Protein AF-A0A536P368-F1 (afdb_monomer)

Sequence (160 aa):
MPRHHSEQMFATQPLLKSGARLPYGWIVYLHVASVLGFLALHGVSVVIPWQLRRNQDPAGARLLLLLSISTVRFAYGFLVAAVVTGVLAGLAGHWWGQRWIWAALVLVIVMMGVMGAMSRGYHEARQAGGAVARPNPVGFTVVGAGGLLILLWLMVLKPF

Solvent-accessible surface area (backbone atoms only — not comparable to full-atom values): 9114 Å² total; per-residue (Å²): 138,82,91,85,82,79,74,76,83,80,68,77,76,76,90,78,80,59,78,73,56,56,63,56,51,49,32,50,48,50,19,53,52,18,47,50,49,18,50,54,34,49,51,53,56,67,48,49,66,60,50,55,75,70,51,88,48,73,69,61,48,52,54,53,50,56,53,45,55,53,36,50,55,51,15,53,52,2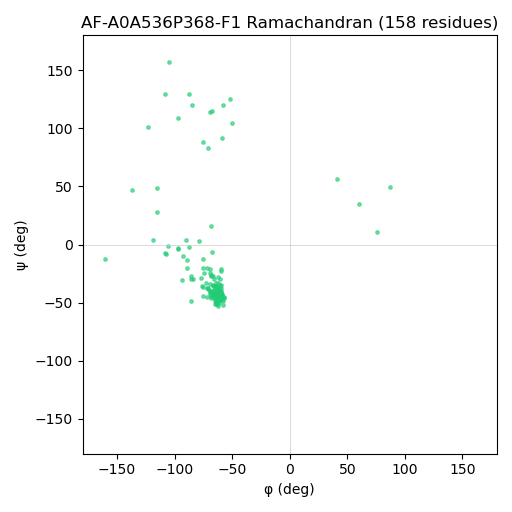0,47,51,44,22,52,52,28,46,52,51,38,35,63,74,66,65,45,80,86,39,57,36,57,56,51,44,53,52,48,54,53,51,50,52,50,52,53,50,55,62,46,50,64,52,55,51,34,66,70,70,71,76,49,82,69,70,75,59,62,63,60,56,49,51,54,51,51,51,51,49,52,53,46,50,46,40,71,73,66,50,88,81

pLDDT: mean 74.07, std 14.82, range [45.16, 94.62]

Mean predicted aligned error: 12.35 Å

Structure (mmCIF, N/CA/C/O backbone):
data_AF-A0A536P368-F1
#
_entry.id   AF-A0A536P368-F1
#
loop_
_atom_site.group_PDB
_atom_site.id
_atom_site.type_symbol
_atom_site.label_atom_id
_atom_site.label_alt_id
_atom_site.label_comp_id
_atom_site.label_asym_id
_atom_site.label_entity_id
_atom_site.label_seq_id
_atom_site.pdbx_PDB_ins_code
_atom_site.Cartn_x
_atom_site.Cartn_y
_atom_site.Cartn_z
_atom_site.occupancy
_atom_site.B_iso_or_equiv
_atom_site.auth_seq_id
_atom_site.auth_comp_id
_atom_site.auth_asym_id
_atom_site.auth_atom_id
_atom_site.pdbx_PDB_model_num
ATOM 1 N N . MET A 1 1 ? -16.219 39.734 56.785 1.00 49.53 1 MET A N 1
ATOM 2 C CA . MET A 1 1 ? -15.832 38.309 56.654 1.00 49.53 1 MET A CA 1
ATOM 3 C C . MET A 1 1 ? -16.438 37.751 55.368 1.00 49.53 1 MET A C 1
ATOM 5 O O . MET A 1 1 ? -17.491 38.247 54.983 1.00 49.53 1 MET A O 1
ATOM 9 N N . PRO A 1 2 ? -15.723 36.887 54.628 1.00 48.09 2 PRO A N 1
ATOM 10 C CA . PRO A 1 2 ? -15.499 37.062 53.192 1.00 48.09 2 PRO A CA 1
ATOM 11 C C . PRO A 1 2 ? -16.323 36.138 52.282 1.00 48.09 2 PRO A C 1
ATOM 13 O O . PRO A 1 2 ? -16.773 35.066 52.674 1.00 48.09 2 PRO A O 1
ATOM 16 N N . ARG A 1 3 ? -16.485 36.595 51.033 1.00 53.03 3 ARG A N 1
ATOM 17 C CA . ARG A 1 3 ? -17.145 35.917 49.910 1.00 53.03 3 ARG A CA 1
ATOM 18 C C . ARG A 1 3 ? -16.308 34.710 49.452 1.00 53.03 3 ARG A C 1
ATOM 20 O O . ARG A 1 3 ? -15.241 34.912 48.886 1.00 53.03 3 ARG A O 1
ATOM 27 N N . HIS A 1 4 ? -16.818 33.489 49.619 1.00 50.53 4 HIS A N 1
ATOM 28 C CA . HIS A 1 4 ? -16.194 32.239 49.144 1.00 50.53 4 HIS A CA 1
ATOM 29 C C . HIS A 1 4 ? -17.041 31.527 48.071 1.00 50.53 4 HIS A C 1
ATOM 31 O O . HIS A 1 4 ? -17.302 30.334 48.162 1.00 50.53 4 HIS A O 1
ATOM 37 N N . HIS A 1 5 ? -17.502 32.250 47.043 1.00 53.03 5 HIS A N 1
ATOM 38 C CA . HIS A 1 5 ? -18.290 31.650 45.949 1.00 53.03 5 HIS A CA 1
ATOM 39 C C . HIS A 1 5 ? -17.653 31.756 44.554 1.00 53.03 5 HIS A C 1
ATOM 41 O O . HIS A 1 5 ? -18.259 31.318 43.582 1.00 53.03 5 HIS A O 1
ATOM 47 N N . SER A 1 6 ? -16.432 32.284 44.423 1.00 53.88 6 SER A N 1
ATOM 48 C CA . SER A 1 6 ? -15.786 32.507 43.115 1.00 53.88 6 SER A CA 1
ATOM 49 C C . SER A 1 6 ? -14.660 31.528 42.756 1.00 53.88 6 SER A C 1
ATOM 51 O O . SER A 1 6 ? -14.115 31.624 41.663 1.00 53.88 6 SER A O 1
ATOM 53 N N . GLU A 1 7 ? -14.312 30.570 43.618 1.00 49.50 7 GLU A N 1
ATOM 54 C CA . GLU A 1 7 ? -13.127 29.711 43.413 1.00 49.50 7 GLU A CA 1
ATOM 55 C C . GLU A 1 7 ? -13.425 28.347 42.764 1.00 49.50 7 GLU A C 1
ATOM 57 O O . GLU A 1 7 ? -12.503 27.605 42.441 1.00 49.50 7 GLU A O 1
ATOM 62 N N . GLN A 1 8 ? -14.695 28.008 42.511 1.00 51.53 8 GLN A N 1
ATOM 63 C CA . GLN A 1 8 ? -15.063 26.678 41.998 1.00 51.53 8 GLN A CA 1
ATOM 64 C C . GLN A 1 8 ? -15.267 26.589 40.476 1.00 51.53 8 GLN A C 1
ATOM 66 O O . GLN A 1 8 ? -15.482 25.497 39.965 1.00 51.53 8 GLN A O 1
ATOM 71 N N . MET A 1 9 ? -15.163 27.691 39.722 1.00 48.03 9 MET A N 1
ATOM 72 C CA . MET A 1 9 ? -15.297 27.646 38.252 1.00 48.03 9 MET A CA 1
ATOM 73 C C . MET A 1 9 ? -13.969 27.481 37.494 1.00 48.03 9 MET A C 1
ATOM 75 O O . MET A 1 9 ? -13.994 27.242 36.291 1.00 48.03 9 MET A O 1
ATOM 79 N N . PHE A 1 10 ? -12.814 27.592 38.162 1.00 54.59 10 PHE A N 1
ATOM 80 C CA . PHE A 1 10 ? -11.500 27.606 37.493 1.00 54.59 10 PHE A CA 1
ATOM 81 C C . PHE A 1 10 ? -10.652 26.342 37.679 1.00 54.59 10 PHE A C 1
ATOM 83 O O . PHE A 1 10 ? -9.624 26.196 37.020 1.00 54.59 10 PHE A O 1
ATOM 90 N N . ALA A 1 11 ? -11.071 25.405 38.527 1.00 55.44 11 ALA A N 1
ATOM 91 C CA . ALA A 1 11 ? -10.367 24.147 38.726 1.00 55.44 11 ALA A CA 1
ATOM 92 C C . ALA A 1 11 ? -11.165 23.006 38.099 1.00 55.44 11 ALA A C 1
ATOM 94 O O . ALA A 1 11 ? -12.339 22.830 38.402 1.00 55.44 11 ALA A O 1
ATOM 95 N N . THR A 1 12 ? -10.490 22.199 37.281 1.00 51.53 12 THR A N 1
ATOM 96 C CA . THR A 1 12 ? -10.990 20.997 36.589 1.00 51.53 12 THR A CA 1
ATOM 97 C C . THR A 1 12 ? -11.651 21.216 35.225 1.00 51.53 12 THR A C 1
ATOM 99 O O . THR A 1 12 ? -12.655 20.601 34.888 1.00 51.53 12 THR A O 1
ATOM 102 N N . GLN A 1 13 ? -10.983 21.955 34.333 1.00 53.25 13 GLN A N 1
ATOM 103 C CA . GLN A 1 13 ? -10.913 21.422 32.969 1.00 53.25 13 GLN A CA 1
ATOM 104 C C . GLN A 1 13 ? -10.039 20.159 33.027 1.00 53.25 13 GLN A C 1
ATOM 106 O O . GLN A 1 13 ? -8.856 20.279 33.360 1.00 53.25 13 GLN A O 1
ATOM 111 N N . PRO A 1 14 ? -10.558 18.944 32.764 1.00 50.38 14 PRO A N 1
ATOM 112 C CA . PRO A 1 14 ? -9.725 17.754 32.674 1.00 50.38 14 PRO A CA 1
ATOM 113 C C . PRO A 1 14 ? -8.894 17.846 31.389 1.00 50.38 14 PRO A C 1
ATOM 115 O O . PRO A 1 14 ? -9.220 17.260 30.359 1.00 50.38 14 PRO A O 1
ATOM 118 N N . LEU A 1 15 ? -7.782 18.575 31.468 1.00 55.31 15 LEU A N 1
ATOM 119 C CA . LEU A 1 15 ? -6.781 18.786 30.416 1.00 55.31 15 LEU A CA 1
ATOM 120 C C . LEU A 1 15 ? -5.987 17.500 30.079 1.00 55.31 15 LEU A C 1
ATOM 122 O O . LEU A 1 15 ? -4.942 17.544 29.441 1.00 55.31 15 LEU A O 1
ATOM 126 N N . LEU A 1 16 ? -6.485 16.335 30.503 1.00 50.31 16 LEU A N 1
ATOM 127 C CA . LEU A 1 16 ? -5.836 15.026 30.435 1.00 50.31 16 LEU A CA 1
ATOM 128 C C . LEU A 1 16 ? -6.817 13.935 29.974 1.00 50.31 16 LEU A C 1
ATOM 130 O O . LEU A 1 16 ? -6.873 12.842 30.526 1.00 50.31 16 LEU A O 1
ATOM 134 N N . LYS A 1 17 ? -7.587 14.204 28.914 1.00 46.59 17 LYS A N 1
ATOM 135 C CA . LYS A 1 17 ? -8.278 13.153 28.133 1.00 46.59 17 LYS A CA 1
ATOM 136 C C . LYS A 1 17 ? -7.757 13.064 26.690 1.00 46.59 17 LYS A C 1
ATOM 138 O O . LYS A 1 17 ? -8.4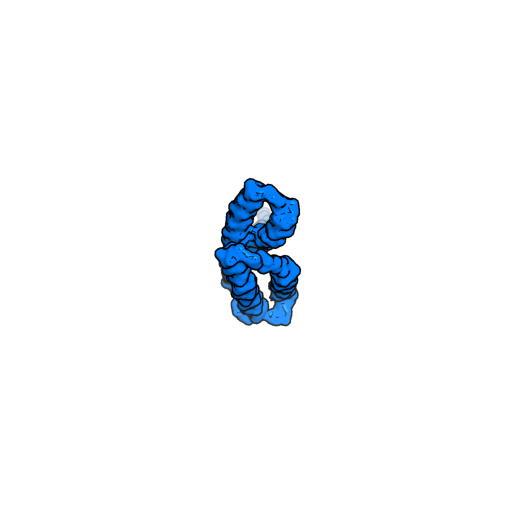78 12.668 25.776 1.00 46.59 17 LYS A O 1
ATOM 143 N N . SER A 1 18 ? -6.489 13.434 26.493 1.00 49.19 18 SER A N 1
ATOM 144 C CA . SER A 1 18 ? -5.833 13.522 25.175 1.00 49.19 18 SER A CA 1
ATOM 145 C C . SER A 1 18 ? -4.802 12.414 24.910 1.00 49.19 18 SER A C 1
ATOM 147 O O . SER A 1 18 ? -4.347 12.268 23.779 1.00 49.19 18 SER A O 1
ATOM 149 N N . GLY A 1 19 ? -4.466 11.585 25.906 1.00 45.28 19 GLY A N 1
ATOM 150 C CA . GLY A 1 19 ? -3.400 10.578 25.790 1.00 45.28 19 GLY A CA 1
ATOM 151 C C . GLY A 1 19 ? -3.703 9.398 24.855 1.00 45.28 19 GLY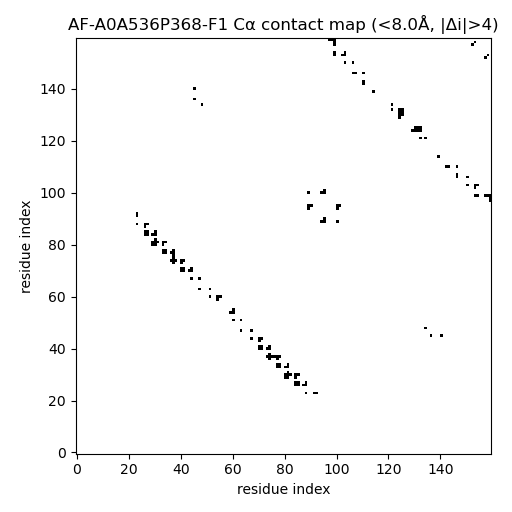 A C 1
ATOM 152 O O . GLY A 1 19 ? -2.781 8.811 24.305 1.00 45.28 19 GLY A O 1
ATOM 153 N N . ALA A 1 20 ? -4.977 9.073 24.613 1.00 51.41 20 ALA A N 1
ATOM 154 C CA . ALA A 1 20 ? -5.363 7.927 23.778 1.00 51.41 20 ALA A CA 1
ATOM 155 C C . ALA A 1 20 ? -5.501 8.252 22.275 1.00 51.41 20 ALA A C 1
ATOM 157 O O . ALA A 1 20 ? -5.555 7.340 21.454 1.00 51.41 20 ALA A O 1
ATOM 158 N N . ARG A 1 21 ? -5.533 9.538 21.882 1.00 51.22 21 ARG A N 1
ATOM 159 C CA . ARG A 1 21 ? -5.667 9.937 20.463 1.00 51.22 21 ARG A CA 1
ATOM 160 C C . ARG A 1 21 ? -4.329 9.983 19.724 1.00 51.22 21 ARG A C 1
ATOM 162 O O . ARG A 1 21 ? -4.285 9.723 18.526 1.00 51.22 21 ARG A O 1
ATOM 169 N N . LEU A 1 22 ? -3.251 10.277 20.449 1.00 55.41 22 LEU A N 1
ATOM 170 C CA . LEU A 1 22 ? -1.886 10.303 19.927 1.00 55.41 22 LEU A CA 1
ATOM 171 C C . LEU A 1 22 ? -1.407 8.926 19.413 1.00 55.41 22 LEU A C 1
ATOM 173 O O . LEU A 1 22 ? -0.939 8.886 18.278 1.00 55.41 22 LEU A O 1
ATOM 177 N N . PRO A 1 23 ? -1.557 7.792 20.137 1.00 77.12 23 PRO A N 1
ATOM 178 C CA . PRO A 1 23 ? -1.059 6.499 19.656 1.00 77.12 23 PRO A CA 1
ATOM 179 C C . PRO A 1 23 ? -1.810 5.992 18.420 1.00 77.12 23 PRO A C 1
ATOM 181 O O . PRO A 1 23 ? -1.181 5.570 17.456 1.00 77.12 23 PRO A O 1
ATOM 184 N N . TYR A 1 24 ? -3.144 6.085 18.396 1.00 80.88 24 TYR A N 1
ATOM 185 C CA . TYR A 1 24 ? -3.925 5.638 17.238 1.00 80.88 24 TYR A CA 1
ATOM 186 C C . TYR A 1 24 ? -3.707 6.533 16.010 1.00 80.88 24 TYR A C 1
ATOM 188 O O . TYR A 1 24 ? -3.491 6.031 14.908 1.00 80.88 24 TYR A O 1
ATOM 196 N N . GLY A 1 25 ? -3.707 7.859 16.200 1.00 85.00 25 GLY A N 1
ATOM 197 C CA . GLY A 1 25 ? -3.473 8.816 15.117 1.00 85.00 25 GLY A CA 1
ATOM 198 C C . GLY A 1 25 ? -2.113 8.625 14.443 1.00 85.00 25 GLY A C 1
ATOM 199 O O . GLY A 1 25 ? -2.033 8.659 13.216 1.00 85.00 25 GLY A O 1
ATOM 200 N N . TRP A 1 26 ? -1.064 8.335 15.219 1.00 88.81 26 TRP A N 1
ATOM 201 C CA . TRP A 1 26 ? 0.261 8.020 14.680 1.00 88.81 26 TRP A CA 1
ATOM 202 C C . TRP A 1 26 ? 0.294 6.715 13.885 1.00 88.81 26 TRP A C 1
ATOM 204 O O . TRP A 1 26 ? 0.928 6.673 12.833 1.00 88.81 26 TRP A O 1
ATOM 214 N N . ILE A 1 27 ? -0.408 5.667 14.328 1.00 88.31 27 ILE A N 1
ATOM 215 C CA . ILE A 1 27 ? -0.493 4.406 13.574 1.00 88.31 27 ILE A CA 1
ATOM 216 C C . ILE A 1 27 ? -1.177 4.640 12.220 1.00 88.31 27 ILE A C 1
ATOM 218 O O . ILE A 1 27 ? -0.671 4.186 11.195 1.00 88.31 27 ILE A O 1
ATOM 222 N N . VAL A 1 28 ? -2.283 5.392 12.196 1.00 87.88 28 VAL A N 1
ATOM 223 C CA . VAL A 1 28 ? -2.983 5.743 10.947 1.00 87.88 28 VAL A CA 1
ATOM 224 C C . VAL A 1 28 ? -2.092 6.591 10.042 1.00 87.88 28 VAL A C 1
ATOM 226 O O . VAL A 1 28 ? -2.010 6.322 8.845 1.00 87.88 28 VAL A O 1
ATOM 229 N N . TYR A 1 29 ? -1.383 7.576 10.598 1.00 90.69 29 TYR A N 1
ATOM 230 C CA . TYR A 1 29 ? -0.421 8.374 9.840 1.00 90.69 29 TYR A CA 1
ATOM 231 C C . TYR A 1 29 ? 0.665 7.497 9.207 1.00 90.69 29 TYR A C 1
ATOM 233 O O . TYR A 1 29 ? 0.904 7.603 8.007 1.00 90.69 29 TYR A O 1
ATOM 241 N N . LEU A 1 30 ? 1.280 6.594 9.978 1.00 93.62 30 LEU A N 1
ATOM 242 C CA . LEU A 1 30 ? 2.299 5.670 9.475 1.00 93.62 30 LEU A CA 1
ATOM 243 C C . LEU A 1 30 ? 1.736 4.718 8.413 1.00 93.62 30 LEU A C 1
ATOM 245 O O . LEU A 1 30 ? 2.426 4.415 7.439 1.00 93.62 30 LEU A O 1
ATOM 249 N N . HIS A 1 31 ? 0.483 4.287 8.551 1.00 91.94 31 HIS A N 1
ATOM 250 C CA . HIS A 1 31 ? -0.199 3.489 7.536 1.00 91.94 31 HIS A CA 1
ATOM 251 C C . HIS A 1 31 ? -0.369 4.257 6.225 1.00 91.94 31 HIS A C 1
ATOM 253 O O . HIS A 1 31 ? 0.056 3.792 5.171 1.00 91.94 31 HIS A O 1
ATOM 259 N N . VAL A 1 32 ? -0.903 5.476 6.275 1.00 92.88 32 VAL A N 1
ATOM 260 C CA . VAL A 1 32 ? -1.080 6.299 5.071 1.00 92.88 32 VAL A CA 1
ATOM 261 C C . VAL A 1 32 ? 0.272 6.668 4.456 1.00 92.88 32 VAL A C 1
ATOM 263 O O . VAL A 1 32 ? 0.455 6.529 3.249 1.00 92.88 32 VAL A O 1
ATOM 266 N N . ALA A 1 33 ? 1.248 7.074 5.271 1.00 94.62 33 ALA A N 1
ATOM 267 C CA . ALA A 1 33 ? 2.592 7.407 4.811 1.00 94.62 33 ALA A CA 1
ATOM 268 C C . ALA A 1 33 ? 3.277 6.210 4.139 1.00 94.62 33 ALA A C 1
ATOM 270 O O . ALA A 1 33 ? 3.935 6.375 3.112 1.00 94.62 33 ALA A O 1
ATOM 271 N N . SER A 1 34 ? 3.092 5.000 4.674 1.00 93.12 34 SER A N 1
ATOM 272 C CA . SER A 1 34 ? 3.665 3.797 4.074 1.00 93.12 34 SER A CA 1
ATOM 273 C C . SER A 1 34 ? 2.974 3.386 2.777 1.00 93.12 34 SER A C 1
ATOM 275 O O . SER A 1 34 ? 3.666 3.024 1.827 1.00 93.12 34 SER A O 1
ATOM 277 N N . VAL A 1 35 ? 1.652 3.539 2.673 1.00 91.56 35 VAL A N 1
ATOM 278 C CA . VAL A 1 35 ? 0.921 3.354 1.407 1.00 91.56 35 VAL A CA 1
ATOM 279 C C . VAL A 1 35 ? 1.388 4.359 0.349 1.00 91.56 35 VAL A C 1
ATOM 281 O O . VAL A 1 35 ? 1.638 3.970 -0.791 1.00 91.56 35 VAL A O 1
ATOM 284 N N . LEU A 1 36 ? 1.565 5.633 0.710 1.00 91.31 36 LEU A N 1
ATOM 285 C CA . LEU A 1 36 ? 2.064 6.661 -0.211 1.00 91.31 36 LEU A CA 1
ATOM 286 C C . LEU A 1 36 ? 3.512 6.392 -0.642 1.00 91.31 36 LEU A C 1
ATOM 288 O O . LEU A 1 36 ? 3.825 6.491 -1.828 1.00 91.31 36 LEU A O 1
ATOM 292 N N . GLY A 1 37 ? 4.383 6.004 0.295 1.00 90.38 37 GLY A N 1
ATOM 293 C CA . GLY A 1 37 ? 5.765 5.616 0.000 1.00 90.38 37 GLY A CA 1
ATOM 294 C C . GLY A 1 37 ? 5.840 4.389 -0.910 1.00 90.38 37 GLY A C 1
ATOM 295 O O . GLY A 1 37 ? 6.600 4.384 -1.882 1.00 90.38 37 GLY A O 1
ATOM 296 N N . PHE A 1 38 ? 4.992 3.386 -0.657 1.00 90.38 38 PHE A N 1
ATOM 297 C CA . PHE A 1 38 ? 4.828 2.235 -1.541 1.00 90.38 38 PHE A CA 1
ATOM 298 C C . PHE A 1 38 ? 4.410 2.691 -2.935 1.00 90.38 38 PHE A C 1
ATOM 300 O O . PHE A 1 38 ? 5.077 2.338 -3.900 1.00 90.38 38 PHE A O 1
ATOM 307 N N . LEU A 1 39 ? 3.364 3.510 -3.054 1.00 87.44 39 LEU A N 1
ATOM 308 C CA . LEU A 1 39 ? 2.836 3.935 -4.347 1.00 87.44 39 LEU A CA 1
ATOM 309 C C . LEU A 1 39 ? 3.842 4.780 -5.142 1.00 87.44 39 LEU A C 1
ATOM 311 O O . LEU A 1 39 ? 3.947 4.615 -6.355 1.00 87.44 39 LEU A O 1
ATOM 315 N N . ALA A 1 40 ? 4.629 5.622 -4.470 1.00 84.88 40 ALA A N 1
ATOM 316 C CA . ALA A 1 40 ? 5.689 6.400 -5.104 1.00 84.88 40 ALA A CA 1
ATOM 317 C C . ALA A 1 40 ? 6.792 5.495 -5.682 1.00 84.88 40 ALA A C 1
ATOM 319 O O . ALA A 1 40 ? 7.130 5.594 -6.861 1.00 84.88 40 ALA A O 1
ATOM 320 N N . LEU A 1 41 ? 7.326 4.567 -4.885 1.00 82.81 41 LEU A N 1
ATOM 321 C CA . LEU A 1 41 ? 8.443 3.707 -5.303 1.00 82.81 41 LEU A CA 1
ATOM 322 C C . LEU A 1 41 ? 7.996 2.582 -6.254 1.00 82.81 41 LEU A C 1
ATOM 324 O O . LEU A 1 41 ? 8.694 2.232 -7.211 1.00 82.81 41 LEU A O 1
ATOM 328 N N . HIS A 1 42 ? 6.802 2.042 -6.033 1.00 83.19 42 HIS A N 1
ATOM 329 C CA . HIS A 1 42 ? 6.174 1.060 -6.910 1.00 83.19 42 HIS A CA 1
ATOM 330 C C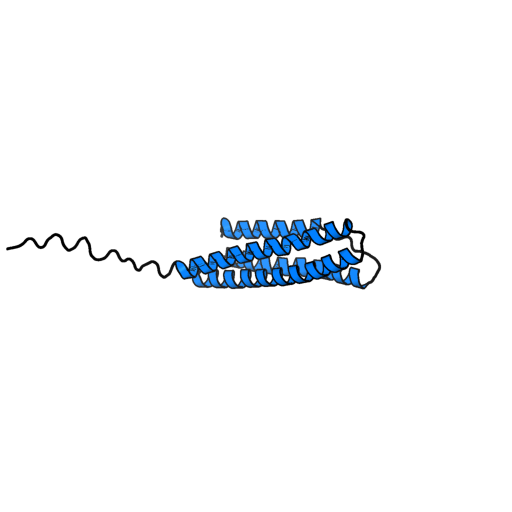 . HIS A 1 42 ? 5.727 1.692 -8.240 1.00 83.19 42 HIS A C 1
ATOM 332 O O . HIS A 1 42 ? 5.915 1.108 -9.302 1.00 83.19 42 HIS A O 1
ATOM 338 N N . GLY A 1 43 ? 5.215 2.927 -8.218 1.00 71.31 43 GLY A N 1
ATOM 339 C CA . GLY A 1 43 ? 4.840 3.669 -9.424 1.00 71.31 43 GLY A CA 1
ATOM 340 C C . GLY A 1 43 ? 6.039 4.004 -10.313 1.00 71.31 43 GLY A C 1
ATOM 341 O O . GLY A 1 43 ? 5.980 3.813 -11.528 1.00 71.31 43 GLY A O 1
ATOM 342 N N . VAL A 1 44 ? 7.169 4.414 -9.723 1.00 61.72 44 VAL A N 1
ATOM 343 C CA . VAL A 1 44 ? 8.417 4.674 -10.469 1.00 61.72 44 VAL A CA 1
ATOM 344 C C . VAL A 1 44 ? 8.920 3.415 -11.186 1.00 61.72 44 VAL A C 1
ATOM 346 O O . VAL A 1 44 ? 9.401 3.500 -12.317 1.00 61.72 44 VAL A O 1
ATOM 349 N N . SER A 1 45 ? 8.746 2.228 -10.597 1.00 64.88 45 SER A N 1
ATOM 350 C CA . SER A 1 45 ? 9.177 0.971 -11.227 1.00 64.88 45 SER A CA 1
ATOM 351 C C . SER A 1 45 ? 8.348 0.584 -12.463 1.00 64.88 45 SER A C 1
ATOM 353 O O . SER A 1 45 ? 8.869 -0.109 -13.336 1.00 64.88 45 SER A O 1
ATOM 355 N N . VAL A 1 46 ? 7.126 1.108 -12.622 1.00 64.75 46 VAL A N 1
ATOM 356 C CA . VAL A 1 46 ? 6.315 0.938 -13.847 1.00 64.75 46 VAL A CA 1
ATOM 357 C C . VAL A 1 46 ? 6.832 1.798 -15.013 1.00 64.75 46 VAL A C 1
ATOM 359 O O . VAL A 1 46 ? 6.633 1.451 -16.179 1.00 64.75 46 VAL A O 1
ATOM 362 N N . VAL A 1 47 ? 7.540 2.897 -14.730 1.00 64.38 47 VAL A N 1
ATOM 363 C CA . VAL A 1 47 ? 8.049 3.839 -15.748 1.00 64.38 47 VAL A CA 1
ATOM 364 C C . VAL A 1 47 ? 9.403 3.397 -16.324 1.00 64.38 47 VAL A C 1
ATOM 366 O O . VAL A 1 47 ? 9.701 3.663 -17.491 1.00 64.38 47 VAL A O 1
ATOM 369 N N . ILE A 1 48 ? 10.205 2.651 -15.556 1.00 63.97 48 ILE A N 1
ATOM 370 C CA . ILE A 1 48 ? 11.536 2.172 -15.972 1.00 63.97 48 ILE A CA 1
ATOM 371 C C . ILE A 1 48 ? 11.496 1.339 -17.275 1.00 63.97 48 ILE A C 1
ATOM 373 O O . ILE 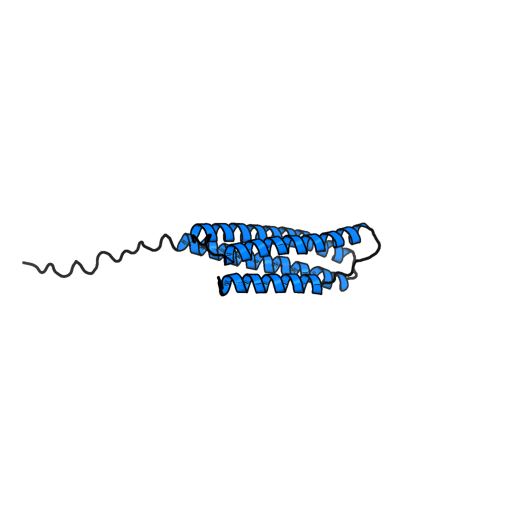A 1 48 ? 12.305 1.613 -18.165 1.00 63.97 48 ILE A O 1
ATOM 377 N N . PRO A 1 49 ? 10.570 0.374 -17.477 1.00 61.59 49 PRO A N 1
ATOM 378 C CA . PRO A 1 49 ? 10.461 -0.358 -18.740 1.00 61.59 49 PRO A CA 1
ATOM 379 C C . PRO A 1 49 ? 10.183 0.552 -19.940 1.00 61.59 49 PRO A C 1
ATOM 381 O O . PRO A 1 49 ? 10.690 0.297 -21.029 1.00 61.59 49 PRO A O 1
ATOM 384 N N . TRP A 1 50 ? 9.414 1.630 -19.753 1.00 62.38 50 TRP A N 1
ATOM 385 C CA . TRP A 1 50 ? 9.142 2.611 -20.806 1.00 62.38 50 TRP A CA 1
ATOM 386 C C . TRP A 1 50 ? 10.386 3.430 -21.160 1.00 62.38 50 TRP A C 1
ATOM 388 O O . TRP A 1 50 ? 10.656 3.648 -22.341 1.00 62.38 50 TRP A O 1
ATOM 398 N N . GLN A 1 51 ? 11.177 3.832 -20.163 1.00 64.94 51 GLN A N 1
ATOM 399 C CA . GLN A 1 51 ? 12.452 4.522 -20.382 1.00 64.94 51 GLN A CA 1
ATOM 400 C C . GLN A 1 51 ? 13.519 3.613 -20.998 1.00 64.94 51 GLN A C 1
ATOM 402 O O . GLN A 1 51 ? 14.282 4.070 -21.847 1.00 64.94 51 GLN A O 1
ATOM 407 N N . LEU A 1 52 ? 13.536 2.322 -20.661 1.00 61.16 52 LEU A N 1
ATOM 408 C CA . LEU A 1 52 ? 14.460 1.355 -21.259 1.00 61.16 52 LEU A CA 1
ATOM 409 C C . LEU A 1 52 ? 14.181 1.127 -22.755 1.00 61.16 52 LEU A C 1
ATOM 411 O O . LEU A 1 52 ? 15.100 0.844 -23.510 1.00 61.16 52 LEU A O 1
ATOM 415 N N . ARG A 1 53 ? 12.934 1.317 -23.214 1.00 63.59 53 ARG A N 1
ATOM 416 C CA . ARG A 1 53 ? 12.608 1.329 -24.656 1.00 63.59 53 ARG A CA 1
ATOM 417 C C . ARG A 1 53 ? 13.108 2.585 -25.374 1.00 63.59 53 ARG A C 1
ATOM 419 O O . ARG A 1 53 ? 13.214 2.569 -26.595 1.00 63.59 53 ARG A O 1
ATOM 426 N N . ARG A 1 54 ? 13.374 3.665 -24.634 1.00 64.06 54 ARG A N 1
ATOM 427 C CA . ARG A 1 54 ? 13.865 4.950 -25.158 1.00 64.06 54 ARG A CA 1
ATOM 428 C C . ARG A 1 54 ? 15.392 5.059 -25.128 1.00 64.06 54 ARG A C 1
ATOM 430 O O . ARG A 1 54 ? 15.949 5.723 -25.992 1.00 64.06 54 ARG A O 1
ATOM 437 N N . ASN A 1 55 ? 16.053 4.406 -24.172 1.00 52.88 55 ASN A N 1
ATOM 438 C CA . ASN A 1 55 ? 17.506 4.448 -24.001 1.00 52.88 55 ASN A CA 1
ATOM 439 C C . ASN A 1 55 ? 18.178 3.237 -24.667 1.00 52.88 55 ASN A C 1
ATOM 441 O O . ASN A 1 55 ? 18.068 2.120 -24.171 1.00 52.88 55 ASN A O 1
ATOM 445 N N . GLN A 1 56 ? 18.887 3.469 -25.777 1.00 62.50 56 GLN A N 1
ATOM 446 C CA . GLN A 1 56 ? 19.611 2.432 -26.532 1.00 62.50 56 GLN A CA 1
ATOM 447 C C . GLN A 1 56 ? 21.053 2.186 -26.037 1.00 62.50 56 GLN A C 1
ATOM 449 O O . GLN A 1 56 ? 21.732 1.307 -26.561 1.00 62.50 56 GLN A O 1
ATOM 454 N N . ASP A 1 57 ? 21.520 2.931 -25.028 1.00 72.88 57 ASP A N 1
ATOM 455 C CA . ASP A 1 57 ? 22.874 2.805 -24.476 1.00 72.88 57 ASP A CA 1
ATOM 456 C C . ASP A 1 57 ? 22.963 1.683 -23.410 1.00 72.88 57 ASP A C 1
ATOM 458 O O . ASP A 1 57 ? 22.280 1.754 -22.375 1.00 72.88 57 ASP A O 1
ATOM 462 N N . PRO A 1 58 ? 23.813 0.654 -23.609 1.00 66.06 58 PRO A N 1
ATOM 463 C CA . PRO A 1 58 ? 24.000 -0.441 -22.658 1.00 66.06 58 PRO A CA 1
ATOM 464 C C . PRO A 1 58 ? 24.541 -0.004 -21.284 1.00 66.06 58 PRO A C 1
ATOM 466 O O . PRO A 1 58 ? 24.220 -0.653 -20.280 1.00 66.06 58 PRO A O 1
ATOM 469 N N . ALA A 1 59 ? 25.311 1.088 -21.189 1.00 73.25 59 ALA A N 1
ATOM 470 C CA . ALA A 1 59 ? 25.804 1.598 -19.904 1.00 73.25 59 ALA A CA 1
ATOM 471 C C . ALA A 1 59 ? 24.669 2.237 -19.081 1.00 73.25 59 ALA A C 1
ATOM 473 O O . ALA A 1 59 ? 24.490 1.918 -17.899 1.00 73.25 59 ALA A O 1
ATOM 474 N N . GLY A 1 60 ? 23.836 3.060 -19.727 1.00 68.56 60 GLY A N 1
ATOM 475 C CA . GLY A 1 60 ? 22.647 3.663 -19.116 1.00 68.56 60 GLY A CA 1
ATOM 476 C C . GLY A 1 60 ? 21.603 2.626 -18.689 1.00 68.56 60 GLY A C 1
ATOM 477 O O . GLY A 1 60 ? 21.029 2.729 -17.602 1.00 68.56 60 GLY A O 1
ATOM 478 N N . ALA A 1 61 ? 21.411 1.568 -19.482 1.00 66.56 61 ALA A N 1
ATOM 479 C CA . ALA A 1 61 ? 20.526 0.456 -19.135 1.00 66.56 61 ALA A CA 1
ATOM 480 C C . ALA A 1 61 ? 20.944 -0.240 -17.827 1.00 66.56 61 ALA A C 1
ATOM 482 O O . ALA A 1 61 ? 20.093 -0.558 -16.995 1.00 66.56 61 ALA A O 1
ATOM 483 N N . ARG A 1 62 ? 22.249 -0.447 -17.606 1.00 69.12 62 ARG A N 1
ATOM 484 C CA . ARG A 1 62 ? 22.760 -1.120 -16.401 1.00 69.12 62 ARG A CA 1
ATOM 485 C C . ARG A 1 62 ? 22.553 -0.279 -15.139 1.00 69.12 62 ARG A C 1
ATOM 487 O O . ARG A 1 62 ? 22.146 -0.824 -14.113 1.00 69.12 62 ARG A O 1
ATOM 494 N N . LEU A 1 63 ? 22.754 1.037 -15.229 1.00 75.69 63 LEU A N 1
ATOM 495 C CA . LEU A 1 63 ? 22.487 1.968 -14.128 1.00 75.69 63 LEU A CA 1
ATOM 496 C C . LEU A 1 63 ? 20.990 2.030 -13.785 1.00 75.69 63 LEU A C 1
ATOM 498 O O . LEU A 1 63 ? 20.625 1.936 -12.612 1.00 75.69 63 LEU A O 1
ATOM 502 N N . LEU A 1 64 ? 20.121 2.102 -14.800 1.00 71.12 64 LEU A N 1
ATOM 503 C CA . LEU A 1 64 ? 18.666 2.073 -14.615 1.00 71.12 64 LEU A CA 1
ATOM 504 C C . LEU A 1 64 ? 18.193 0.766 -13.965 1.00 71.12 64 LEU A C 1
ATOM 506 O O . LEU A 1 64 ? 17.298 0.787 -13.122 1.00 71.12 64 LEU A O 1
ATOM 510 N N . LEU A 1 65 ? 18.811 -0.368 -14.305 1.00 71.25 65 LEU A N 1
ATOM 511 C CA . LEU A 1 65 ? 18.488 -1.660 -13.694 1.00 71.25 65 LEU A CA 1
ATOM 512 C C . LEU A 1 65 ? 18.931 -1.746 -12.228 1.00 71.25 65 LEU A C 1
ATOM 514 O O . LEU A 1 65 ? 18.156 -2.219 -11.396 1.00 71.25 65 LEU A O 1
ATOM 518 N N . LEU A 1 66 ? 20.128 -1.262 -11.886 1.00 75.44 66 LEU A N 1
ATOM 519 C CA . LEU A 1 66 ? 20.592 -1.215 -10.493 1.00 75.44 66 LEU A CA 1
ATOM 520 C C . LEU A 1 66 ? 19.702 -0.307 -9.632 1.00 75.44 66 LEU A C 1
ATOM 522 O O . LEU A 1 66 ? 19.316 -0.689 -8.525 1.00 75.44 66 LEU A O 1
ATOM 526 N N . LEU A 1 67 ? 19.310 0.850 -10.173 1.00 74.00 67 LEU A N 1
ATOM 527 C CA . LEU A 1 67 ? 18.385 1.774 -9.517 1.00 74.00 67 LEU A CA 1
ATOM 528 C C . LEU A 1 67 ? 16.972 1.180 -9.384 1.00 74.00 67 LEU A C 1
ATOM 530 O O . LEU A 1 67 ? 16.296 1.364 -8.372 1.00 74.00 67 LEU A O 1
ATOM 534 N N . SER A 1 68 ? 16.527 0.408 -10.376 1.00 68.50 68 SER A N 1
ATOM 535 C CA . SER A 1 68 ? 15.246 -0.298 -10.327 1.00 68.50 68 SER A CA 1
ATOM 536 C C . SER A 1 68 ? 15.214 -1.362 -9.228 1.00 68.50 68 SER A C 1
ATOM 538 O O . SER A 1 68 ? 14.216 -1.457 -8.515 1.00 68.50 68 SER A O 1
ATOM 540 N N . ILE A 1 69 ? 16.279 -2.156 -9.066 1.00 70.81 69 ILE A N 1
ATOM 541 C CA . ILE A 1 69 ? 16.341 -3.210 -8.038 1.00 70.81 69 ILE A CA 1
ATOM 542 C C . ILE A 1 69 ? 16.276 -2.603 -6.632 1.00 70.81 69 ILE A C 1
ATOM 544 O O . ILE A 1 69 ? 15.576 -3.135 -5.765 1.00 70.81 69 ILE A O 1
ATOM 548 N N . SER A 1 70 ? 16.967 -1.483 -6.393 1.00 73.25 70 SER A N 1
ATOM 549 C CA . SER A 1 70 ? 16.917 -0.809 -5.092 1.00 73.25 70 SER A CA 1
ATOM 550 C C . SER A 1 70 ? 15.525 -0.232 -4.817 1.00 73.25 70 SER A C 1
ATOM 552 O O . SER A 1 70 ? 14.971 -0.470 -3.745 1.00 73.25 70 SER A O 1
ATOM 554 N N . THR A 1 71 ? 14.909 0.419 -5.808 1.00 75.06 71 THR A N 1
ATOM 555 C CA . THR A 1 71 ? 13.571 1.023 -5.691 1.00 75.06 71 THR A CA 1
ATOM 556 C C . THR A 1 71 ? 12.500 -0.032 -5.387 1.00 75.06 71 THR A C 1
ATOM 558 O O . THR A 1 71 ? 11.656 0.174 -4.515 1.00 75.06 71 THR A O 1
ATOM 561 N N . VAL A 1 72 ? 12.573 -1.205 -6.027 1.00 75.56 72 VAL A N 1
ATOM 562 C CA . VAL A 1 72 ? 11.667 -2.336 -5.756 1.00 75.56 72 VAL A CA 1
ATOM 563 C C . VAL A 1 72 ? 11.844 -2.875 -4.332 1.00 75.56 72 VAL A C 1
ATOM 565 O O . VAL A 1 72 ? 10.853 -3.145 -3.654 1.00 75.56 72 VAL A O 1
ATOM 568 N N . ARG A 1 73 ? 13.083 -2.994 -3.832 1.00 78.38 73 ARG A N 1
ATOM 569 C CA . ARG A 1 73 ? 13.335 -3.414 -2.439 1.00 78.38 73 ARG A CA 1
ATOM 570 C C . ARG A 1 73 ? 12.734 -2.435 -1.433 1.00 78.38 73 ARG A C 1
ATOM 572 O O . ARG A 1 73 ? 12.108 -2.875 -0.471 1.00 78.38 73 ARG A O 1
ATOM 579 N N . PHE A 1 74 ? 12.884 -1.131 -1.665 1.00 83.06 74 PHE A N 1
ATOM 580 C CA . PHE A 1 74 ? 12.267 -0.123 -0.803 1.00 83.06 74 PHE A CA 1
ATOM 581 C C . PHE A 1 74 ? 10.738 -0.174 -0.870 1.00 83.06 74 PHE A C 1
ATOM 583 O O . PHE A 1 74 ? 10.096 -0.118 0.177 1.00 83.06 74 PHE A O 1
ATOM 590 N N . ALA A 1 75 ? 10.151 -0.367 -2.056 1.00 85.44 75 ALA A N 1
ATOM 591 C CA . ALA A 1 75 ? 8.707 -0.542 -2.198 1.00 85.44 75 ALA A CA 1
ATOM 592 C C . ALA A 1 75 ? 8.194 -1.721 -1.349 1.00 85.44 75 ALA A C 1
ATOM 594 O O . ALA A 1 75 ? 7.247 -1.549 -0.589 1.00 85.44 75 ALA A O 1
ATOM 595 N N . TYR A 1 76 ? 8.851 -2.886 -1.376 1.00 85.75 76 TYR A N 1
ATOM 596 C CA . TYR A 1 76 ? 8.469 -4.000 -0.494 1.00 85.75 76 TYR A CA 1
ATOM 597 C C . TYR A 1 76 ? 8.567 -3.647 0.996 1.00 85.75 76 TYR A C 1
ATOM 599 O O . TYR A 1 76 ? 7.692 -4.040 1.765 1.00 85.75 76 TYR A O 1
ATOM 607 N N . GLY A 1 77 ? 9.579 -2.873 1.403 1.00 90.06 77 GLY A N 1
ATOM 608 C CA . GLY A 1 77 ? 9.677 -2.360 2.773 1.00 90.06 77 GLY A CA 1
ATOM 609 C C . GLY A 1 77 ? 8.460 -1.519 3.167 1.00 90.06 77 GLY A C 1
ATOM 610 O O . GLY A 1 77 ? 7.867 -1.740 4.222 1.00 90.06 77 GLY A O 1
ATOM 611 N N . PHE A 1 78 ? 8.030 -0.614 2.287 1.00 92.00 78 PHE A N 1
ATOM 612 C CA . PHE A 1 78 ? 6.822 0.183 2.491 1.00 92.00 78 PHE A CA 1
ATOM 613 C C . PHE A 1 78 ? 5.533 -0.646 2.467 1.00 92.00 78 PHE A C 1
ATOM 615 O O . PHE A 1 78 ? 4.627 -0.368 3.247 1.00 92.00 78 PHE A O 1
ATOM 622 N N . LEU A 1 79 ? 5.456 -1.691 1.641 1.00 89.56 79 LEU A N 1
ATOM 623 C CA . LEU A 1 79 ? 4.315 -2.608 1.626 1.00 89.56 79 LEU A CA 1
ATOM 624 C C . LEU A 1 79 ? 4.185 -3.365 2.953 1.00 89.56 79 LEU A C 1
ATOM 626 O O . LEU A 1 79 ? 3.099 -3.424 3.525 1.00 89.56 79 LEU A O 1
ATOM 630 N N . VAL A 1 80 ? 5.292 -3.903 3.471 1.00 92.31 80 VAL A N 1
ATOM 631 C CA . VAL A 1 80 ? 5.312 -4.564 4.784 1.00 92.31 80 VAL A CA 1
ATOM 632 C C . VAL A 1 80 ? 4.923 -3.573 5.877 1.00 92.31 80 VAL A C 1
ATOM 634 O O . VAL A 1 80 ? 4.078 -3.893 6.712 1.00 92.31 80 VAL A O 1
ATOM 637 N N . ALA A 1 81 ? 5.471 -2.356 5.844 1.00 92.62 81 ALA A N 1
ATOM 638 C CA . ALA A 1 81 ? 5.099 -1.307 6.786 1.00 92.62 81 ALA A CA 1
ATOM 639 C C . ALA A 1 81 ? 3.596 -0.984 6.720 1.00 92.62 81 ALA A C 1
ATOM 641 O O . ALA A 1 81 ? 2.963 -0.882 7.769 1.00 92.62 81 ALA A O 1
ATOM 642 N N . ALA A 1 82 ? 3.004 -0.903 5.524 1.00 91.94 82 ALA A N 1
ATOM 643 C CA . ALA A 1 82 ? 1.573 -0.666 5.339 1.00 91.94 82 ALA A CA 1
ATOM 644 C C . ALA A 1 82 ? 0.722 -1.802 5.922 1.00 91.94 82 ALA A C 1
ATOM 646 O O . ALA A 1 82 ? -0.237 -1.537 6.647 1.00 91.94 82 ALA A O 1
ATOM 647 N N . VAL A 1 83 ? 1.093 -3.062 5.685 1.00 91.88 83 VAL A N 1
ATOM 648 C CA . VAL A 1 83 ? 0.384 -4.217 6.260 1.00 91.88 83 VAL A CA 1
ATOM 649 C C . VAL A 1 83 ? 0.491 -4.218 7.786 1.00 91.88 83 VAL A C 1
ATOM 651 O O . VAL A 1 83 ? -0.527 -4.313 8.467 1.00 91.88 83 VAL A O 1
ATOM 654 N N . VAL A 1 84 ? 1.697 -4.053 8.338 1.00 93.06 84 VAL A N 1
ATOM 655 C CA . VAL A 1 84 ? 1.928 -4.063 9.792 1.00 93.06 84 VAL A CA 1
ATOM 656 C C . VAL A 1 84 ? 1.167 -2.931 10.476 1.00 93.06 84 VAL A C 1
ATOM 658 O O . VAL A 1 84 ? 0.425 -3.168 11.427 1.00 93.06 84 VAL A O 1
ATOM 661 N N . THR A 1 85 ? 1.299 -1.703 9.977 1.00 90.56 85 THR A N 1
ATOM 662 C CA . THR A 1 85 ? 0.586 -0.542 10.532 1.00 90.56 85 THR A CA 1
ATOM 663 C C . THR A 1 85 ? -0.929 -0.665 10.372 1.00 90.56 85 THR A C 1
ATOM 665 O O . THR A 1 85 ? -1.656 -0.260 11.274 1.00 90.56 85 THR A O 1
ATOM 668 N N . GLY A 1 86 ? -1.420 -1.290 9.298 1.00 87.38 86 GLY A N 1
ATOM 669 C CA . GLY A 1 86 ? -2.844 -1.581 9.108 1.00 87.38 86 GLY A CA 1
ATOM 670 C C . GLY A 1 86 ? -3.382 -2.600 10.117 1.00 87.38 86 GLY A C 1
ATOM 671 O O . GLY A 1 86 ? -4.443 -2.390 10.703 1.00 87.38 86 GLY A O 1
ATOM 672 N N . VAL A 1 87 ? -2.626 -3.667 10.394 1.00 88.56 87 VAL A N 1
ATOM 673 C CA . VAL A 1 87 ? -2.966 -4.661 11.429 1.00 88.56 87 VAL A CA 1
ATOM 674 C C . VAL A 1 87 ? -2.970 -4.018 12.817 1.00 88.56 87 VAL A C 1
ATOM 676 O O . VAL A 1 87 ? -3.914 -4.214 13.586 1.00 88.56 87 VAL A O 1
ATOM 679 N N . LEU A 1 88 ? -1.961 -3.198 13.126 1.00 87.00 88 LEU A N 1
ATOM 680 C CA . LEU A 1 88 ? -1.896 -2.443 14.380 1.00 87.00 88 LEU A CA 1
ATOM 681 C C . LEU A 1 88 ? -3.068 -1.460 14.513 1.00 87.00 88 LEU A C 1
ATOM 683 O O . LEU A 1 88 ? -3.643 -1.352 15.596 1.00 87.00 88 LEU A O 1
ATOM 687 N N . ALA A 1 89 ? -3.471 -0.792 13.426 1.00 85.81 89 ALA A N 1
ATOM 688 C CA . ALA A 1 89 ? -4.646 0.078 13.410 1.00 85.81 89 ALA A CA 1
ATOM 689 C C . ALA A 1 89 ? -5.934 -0.717 13.663 1.00 85.81 89 ALA A C 1
ATOM 691 O O . ALA A 1 89 ? -6.768 -0.288 14.454 1.00 85.81 89 ALA A O 1
ATOM 692 N N . GLY A 1 90 ? -6.080 -1.899 13.056 1.00 83.81 90 GLY A N 1
ATOM 693 C CA . GLY A 1 90 ? -7.224 -2.785 13.286 1.00 83.81 90 GLY A CA 1
ATOM 694 C C . GLY A 1 90 ? -7.334 -3.249 14.742 1.00 83.81 90 GLY A C 1
ATOM 695 O O . GLY A 1 90 ? -8.428 -3.231 15.311 1.00 83.81 90 GLY A O 1
ATOM 696 N N . LEU A 1 91 ? -6.203 -3.610 15.364 1.00 84.50 91 LEU A N 1
ATOM 697 C CA . LEU A 1 91 ? -6.124 -3.986 16.784 1.00 84.50 91 LEU A CA 1
ATOM 698 C C . LEU A 1 91 ? -6.465 -2.809 17.699 1.00 84.50 91 LEU A C 1
ATOM 700 O O . LEU A 1 91 ? -7.347 -2.935 18.543 1.00 84.50 91 LEU A O 1
ATOM 704 N N . ALA A 1 92 ? -5.826 -1.656 17.498 1.00 83.00 92 ALA A N 1
ATOM 705 C CA . ALA A 1 92 ? -6.064 -0.468 18.315 1.00 83.00 92 ALA A CA 1
ATOM 706 C C . ALA A 1 92 ? -7.492 0.084 18.145 1.00 83.00 92 ALA A C 1
ATOM 708 O O . ALA A 1 92 ? -8.105 0.550 19.105 1.00 83.00 92 ALA A O 1
ATOM 709 N N . GLY A 1 93 ? -8.040 -0.000 16.931 1.00 79.19 93 GLY A N 1
ATOM 710 C CA . GLY A 1 93 ? -9.399 0.422 16.614 1.00 79.19 93 GLY A CA 1
ATOM 711 C C . GLY A 1 93 ? -10.481 -0.544 17.100 1.00 79.19 93 GLY A C 1
ATOM 712 O O . GLY A 1 93 ? -11.620 -0.115 17.253 1.00 79.19 93 GLY A O 1
ATOM 713 N N . HIS A 1 94 ? -10.150 -1.811 17.381 1.00 81.00 94 HIS A N 1
ATOM 714 C CA . HIS A 1 94 ? -11.110 -2.905 17.616 1.00 81.00 94 HIS A CA 1
ATOM 715 C C . HIS A 1 94 ? -12.032 -3.172 16.412 1.00 81.00 94 HIS A C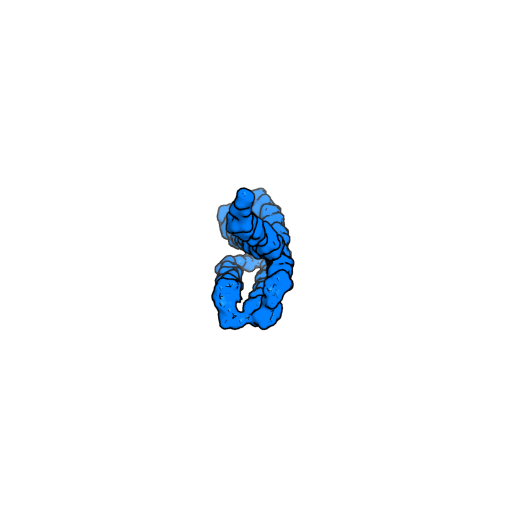 1
ATOM 717 O O . HIS A 1 94 ? -13.206 -3.504 16.557 1.00 81.00 94 HIS A O 1
ATOM 723 N N . TRP A 1 95 ? -11.515 -3.016 15.190 1.00 78.62 95 TRP A N 1
ATOM 724 C CA . TRP A 1 95 ? -12.327 -3.076 13.965 1.00 78.62 95 TRP A CA 1
ATOM 725 C C . TRP A 1 95 ? -12.432 -4.488 13.368 1.00 78.62 95 TRP A C 1
ATOM 727 O O . TRP A 1 95 ? -13.069 -4.675 12.340 1.00 78.62 95 TRP A O 1
ATOM 737 N N . TRP A 1 96 ? -11.869 -5.505 14.024 1.00 81.94 96 TRP A N 1
ATOM 738 C CA . TRP A 1 96 ? -11.796 -6.892 13.534 1.00 81.94 96 TRP A CA 1
ATOM 739 C C . TRP A 1 96 ? -13.142 -7.570 13.247 1.00 81.94 96 TRP A C 1
ATOM 741 O O . TRP A 1 96 ? -13.183 -8.527 12.473 1.00 81.94 96 TRP A O 1
ATOM 751 N N . GLY A 1 97 ? -14.237 -7.072 13.827 1.00 81.56 97 GLY A N 1
ATOM 752 C CA . GLY A 1 97 ? -15.593 -7.528 13.504 1.00 81.56 97 GLY A CA 1
ATOM 753 C C . GLY A 1 97 ? -16.126 -7.012 12.161 1.00 81.56 97 GLY A C 1
ATOM 754 O O . GLY A 1 97 ? -17.135 -7.516 11.679 1.00 81.56 97 GLY A O 1
ATOM 755 N N . GLN A 1 98 ? -15.460 -6.029 11.548 1.00 84.06 98 GLN A N 1
ATOM 756 C CA . GLN A 1 98 ? -15.917 -5.398 10.316 1.00 84.06 98 GLN A CA 1
ATOM 757 C C . GLN A 1 98 ? -15.418 -6.144 9.081 1.00 84.06 98 GLN A C 1
ATOM 759 O O . GLN A 1 98 ? -14.223 -6.412 8.914 1.00 84.06 98 GLN A O 1
ATOM 764 N N . ARG A 1 99 ? -16.341 -6.452 8.170 1.00 87.44 99 ARG A N 1
ATOM 765 C CA . ARG A 1 99 ? -16.065 -7.288 6.992 1.00 87.44 99 ARG A CA 1
ATOM 766 C C . ARG A 1 99 ? -15.141 -6.599 5.986 1.00 87.44 99 ARG A C 1
ATOM 768 O O . ARG A 1 99 ? -14.407 -7.283 5.272 1.00 87.44 99 ARG A O 1
ATOM 775 N N . TRP A 1 100 ? -15.122 -5.266 5.949 1.00 85.50 100 TRP A N 1
ATOM 776 C CA . TRP A 1 100 ? -14.277 -4.498 5.030 1.00 85.50 100 TRP A CA 1
ATOM 777 C C . TRP A 1 100 ? -12.772 -4.635 5.290 1.00 85.50 100 TRP A C 1
ATOM 779 O O . TRP A 1 100 ? -12.001 -4.609 4.330 1.00 85.50 100 TRP A O 1
ATOM 789 N N . ILE A 1 101 ? -12.339 -4.869 6.535 1.00 85.44 101 ILE A N 1
ATOM 790 C CA . ILE A 1 101 ? -10.914 -5.103 6.844 1.00 85.44 101 ILE A CA 1
ATOM 791 C C . ILE A 1 101 ? -10.453 -6.428 6.254 1.00 85.44 101 ILE A C 1
ATOM 793 O O . ILE A 1 101 ? -9.412 -6.491 5.600 1.00 85.44 101 ILE A O 1
ATOM 797 N N . TRP A 1 102 ? -11.256 -7.476 6.435 1.00 89.38 102 TRP A N 1
ATOM 798 C CA . TRP A 1 102 ? -10.981 -8.790 5.865 1.00 89.38 102 TRP A CA 1
ATOM 799 C C . TRP A 1 102 ? -10.971 -8.742 4.340 1.00 89.38 102 TRP A C 1
ATOM 801 O O . TRP A 1 102 ? -10.050 -9.273 3.722 1.00 89.38 102 TRP A O 1
ATOM 811 N N . ALA A 1 103 ? -11.939 -8.046 3.734 1.00 89.75 103 ALA A N 1
ATOM 812 C CA . ALA A 1 103 ? -11.979 -7.850 2.289 1.00 89.75 103 ALA A CA 1
ATOM 813 C C . ALA A 1 103 ? -10.712 -7.148 1.774 1.00 89.75 103 ALA A C 1
ATOM 815 O O . ALA A 1 103 ? -10.109 -7.615 0.810 1.00 89.75 103 ALA A O 1
ATOM 816 N N . ALA A 1 104 ? -10.266 -6.077 2.437 1.00 87.06 104 ALA A N 1
ATOM 817 C CA . ALA A 1 104 ? -9.055 -5.357 2.051 1.00 87.06 104 ALA A CA 1
ATOM 818 C C . ALA A 1 104 ? -7.787 -6.212 2.219 1.00 87.06 104 ALA A C 1
ATOM 820 O O . ALA A 1 104 ? -6.940 -6.231 1.327 1.00 87.06 104 ALA A O 1
ATOM 821 N N . LEU A 1 105 ? -7.668 -6.956 3.323 1.00 90.12 105 LEU A N 1
ATOM 822 C CA . LEU A 1 105 ? -6.525 -7.835 3.576 1.00 90.12 105 LEU A CA 1
ATOM 823 C C . LEU A 1 105 ? -6.430 -8.952 2.529 1.00 90.12 105 LEU A C 1
ATOM 825 O O . LEU A 1 105 ? -5.370 -9.155 1.936 1.00 90.12 105 LEU A O 1
ATOM 829 N N . VAL A 1 106 ? -7.544 -9.642 2.263 1.00 92.50 106 VAL A N 1
ATOM 830 C CA . VAL A 1 106 ? -7.616 -10.676 1.221 1.00 92.50 106 VAL A CA 1
ATOM 831 C C . VAL A 1 106 ? -7.279 -10.076 -0.139 1.00 92.50 106 VAL A C 1
ATOM 833 O O . VAL A 1 106 ? -6.491 -10.658 -0.880 1.00 92.50 106 VAL A O 1
ATOM 836 N N . LEU A 1 107 ? -7.814 -8.896 -0.455 1.00 91.81 107 LEU A N 1
ATOM 837 C CA . LEU A 1 107 ? -7.555 -8.227 -1.724 1.00 91.81 107 LEU A CA 1
ATOM 838 C C . LEU A 1 107 ? -6.067 -7.910 -1.914 1.00 91.81 107 LEU A C 1
ATOM 840 O O . LEU A 1 107 ? -5.535 -8.190 -2.986 1.00 91.81 107 LEU A O 1
ATOM 844 N N . VAL A 1 108 ? -5.379 -7.392 -0.889 1.00 88.94 108 VAL A N 1
ATOM 845 C CA . VAL A 1 108 ? -3.923 -7.155 -0.942 1.00 88.94 108 VAL A CA 1
ATOM 846 C C . VAL A 1 108 ? -3.168 -8.461 -1.198 1.00 88.94 108 VAL A C 1
ATOM 848 O O . VAL A 1 108 ? -2.313 -8.500 -2.083 1.00 88.94 108 VAL A O 1
ATOM 851 N N . ILE A 1 109 ? -3.506 -9.541 -0.488 1.00 91.44 109 ILE A N 1
ATOM 852 C CA . ILE A 1 109 ? -2.856 -10.853 -0.654 1.00 91.44 109 ILE A CA 1
ATOM 853 C C . ILE A 1 109 ? -3.068 -11.399 -2.072 1.00 91.44 109 ILE A C 1
ATOM 855 O O . ILE A 1 109 ? -2.116 -11.843 -2.716 1.00 91.44 109 ILE A O 1
ATOM 859 N N . VAL A 1 110 ? -4.298 -11.326 -2.586 1.00 91.81 110 VAL A N 1
ATOM 860 C CA . VAL A 1 110 ? -4.628 -11.738 -3.957 1.00 91.81 110 VAL A CA 1
ATOM 861 C C . VAL A 1 110 ? -3.828 -10.916 -4.964 1.00 91.81 110 VAL A C 1
ATOM 863 O O . VAL A 1 110 ? -3.234 -11.490 -5.875 1.00 91.81 110 VAL A O 1
ATOM 866 N N . MET A 1 111 ? -3.733 -9.597 -4.780 1.00 86.81 111 MET A N 1
ATOM 867 C CA . MET A 1 111 ? -2.970 -8.731 -5.682 1.00 86.81 111 MET A CA 1
ATOM 868 C C . MET A 1 111 ? -1.474 -9.056 -5.670 1.00 86.81 111 MET A C 1
ATOM 87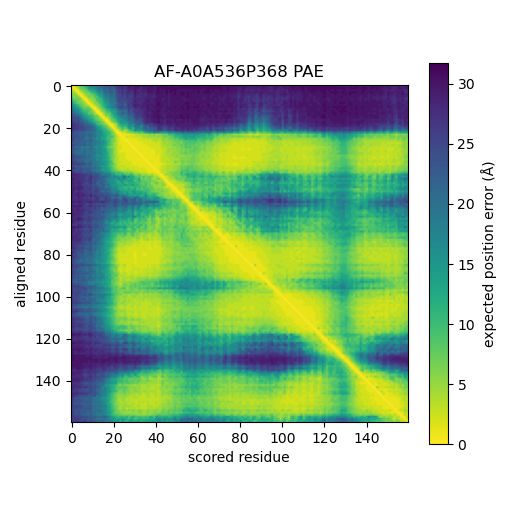0 O O . MET A 1 111 ? -0.855 -9.105 -6.735 1.00 86.81 111 MET A O 1
ATOM 874 N N . MET A 1 112 ? -0.902 -9.352 -4.497 1.00 83.94 112 MET A N 1
ATOM 875 C CA . MET A 1 112 ? 0.483 -9.821 -4.382 1.00 83.94 112 MET A CA 1
ATOM 876 C C . MET A 1 112 ? 0.690 -11.140 -5.138 1.00 83.94 112 MET A C 1
ATOM 878 O O . MET A 1 112 ? 1.681 -11.283 -5.856 1.00 83.94 112 MET A O 1
ATOM 882 N N . GLY A 1 113 ? -0.254 -12.081 -5.034 1.00 85.50 113 GLY A N 1
ATOM 883 C CA . GLY A 1 113 ? -0.217 -13.349 -5.765 1.00 85.50 113 GLY A CA 1
ATOM 884 C C . GLY A 1 113 ? -0.302 -13.168 -7.282 1.00 85.50 113 GLY A C 1
ATOM 885 O O . GLY A 1 113 ? 0.536 -13.699 -8.012 1.00 85.50 113 GLY A O 1
ATOM 886 N N . VAL A 1 114 ? -1.268 -12.375 -7.758 1.00 85.25 114 VAL A N 1
ATOM 887 C CA . VAL A 1 114 ? -1.484 -12.102 -9.189 1.00 85.25 114 VAL A CA 1
ATOM 888 C C . VAL A 1 114 ? -0.274 -11.391 -9.795 1.00 85.25 114 VAL A C 1
ATOM 890 O O . VAL A 1 114 ? 0.297 -11.882 -10.770 1.00 85.25 114 VAL A O 1
ATOM 893 N N . MET A 1 115 ? 0.182 -10.283 -9.199 1.00 80.44 115 MET A N 1
ATOM 894 C CA . MET A 1 115 ? 1.362 -9.563 -9.696 1.00 80.44 115 MET A CA 1
ATOM 895 C C . MET A 1 115 ? 2.638 -10.408 -9.599 1.00 80.44 115 MET A C 1
ATOM 897 O O . MET A 1 115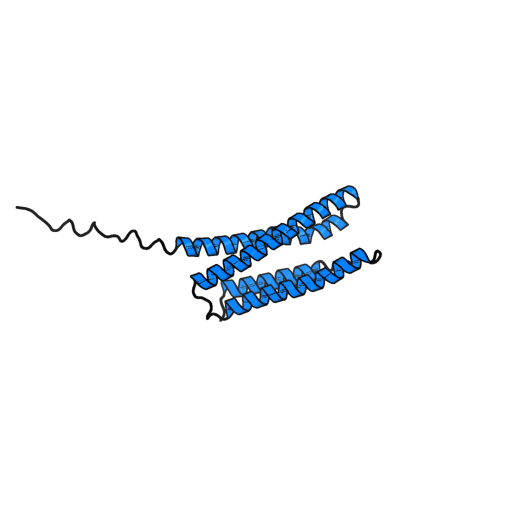 ? 3.483 -10.351 -10.494 1.00 80.44 115 MET A O 1
ATOM 901 N N . GLY A 1 116 ? 2.768 -11.232 -8.554 1.00 79.62 116 GLY A N 1
ATOM 902 C CA . GLY A 1 116 ? 3.875 -12.172 -8.400 1.00 79.62 116 GLY A CA 1
ATOM 903 C C . GLY A 1 116 ? 3.909 -13.228 -9.507 1.00 79.62 116 GLY A C 1
ATOM 904 O O . GLY A 1 116 ? 4.962 -13.455 -10.102 1.00 79.62 116 GLY A O 1
ATOM 905 N N . ALA A 1 117 ? 2.765 -13.833 -9.835 1.00 80.19 117 ALA A N 1
ATOM 906 C CA . ALA A 1 117 ? 2.650 -14.807 -10.920 1.00 80.19 117 ALA A CA 1
ATOM 907 C C . ALA A 1 117 ? 2.959 -14.177 -12.288 1.00 80.19 117 ALA A C 1
ATOM 909 O O . ALA A 1 117 ? 3.743 -14.730 -13.059 1.00 80.19 117 ALA A O 1
ATOM 910 N N . MET A 1 118 ? 2.423 -12.981 -12.553 1.00 72.00 118 MET A N 1
ATOM 911 C CA . MET A 1 118 ? 2.709 -12.229 -13.780 1.00 72.00 118 MET A CA 1
ATOM 912 C C . MET A 1 118 ? 4.197 -11.854 -13.904 1.00 72.00 118 MET A C 1
ATOM 914 O O . MET A 1 118 ? 4.736 -11.820 -15.010 1.00 72.00 118 MET A O 1
ATOM 918 N N . SER A 1 119 ? 4.877 -11.596 -12.782 1.00 67.50 119 SER A N 1
ATOM 919 C CA . SER A 1 119 ? 6.311 -11.278 -12.751 1.00 67.50 119 SER A CA 1
ATOM 920 C C . SER A 1 119 ? 7.208 -12.497 -13.026 1.00 67.50 119 SER A C 1
ATOM 922 O O . SER A 1 119 ? 8.253 -12.367 -13.664 1.00 67.50 119 SER A O 1
ATOM 924 N N . ARG A 1 120 ? 6.809 -13.712 -12.618 1.00 65.75 120 ARG A N 1
ATOM 925 C CA . ARG A 1 120 ? 7.605 -14.940 -12.849 1.00 65.75 120 ARG A CA 1
ATOM 926 C C . ARG A 1 120 ? 7.815 -15.236 -14.333 1.00 65.75 120 ARG A C 1
ATOM 928 O O . ARG A 1 120 ? 8.961 -15.370 -14.756 1.00 65.75 120 ARG A O 1
ATOM 935 N N . GLY A 1 121 ? 6.745 -15.201 -15.132 1.00 59.38 121 GLY A N 1
ATOM 936 C CA . GLY A 1 121 ? 6.842 -15.375 -16.590 1.00 59.38 121 GLY A CA 1
ATOM 937 C C . GLY A 1 121 ? 7.724 -14.315 -17.265 1.00 59.38 121 GLY A C 1
ATOM 938 O O . GLY A 1 121 ? 8.300 -14.543 -18.326 1.00 59.38 121 GLY A O 1
ATOM 939 N N . TYR A 1 122 ? 7.898 -13.168 -16.609 1.00 59.62 122 TYR A N 1
ATOM 940 C CA . TYR A 1 122 ? 8.772 -12.090 -17.044 1.00 59.62 122 TYR A CA 1
ATOM 941 C C . TYR A 1 122 ? 10.261 -12.388 -16.823 1.00 59.62 122 TYR A C 1
ATOM 943 O O . TYR A 1 122 ? 11.098 -12.113 -17.687 1.00 59.62 122 TYR A O 1
ATOM 951 N N . HIS A 1 123 ? 10.604 -12.930 -15.654 1.00 54.91 123 HIS A N 1
ATOM 952 C CA . HIS A 1 123 ? 11.977 -13.297 -15.312 1.00 54.91 123 HIS A CA 1
ATOM 953 C C . HIS A 1 123 ? 12.450 -14.518 -16.106 1.00 54.91 123 HIS A C 1
ATOM 955 O O . HIS A 1 123 ? 13.592 -14.527 -16.564 1.00 54.91 123 HIS A O 1
ATOM 961 N N . GLU A 1 124 ? 11.566 -15.486 -16.345 1.00 57.38 124 GLU A N 1
ATOM 962 C CA . GLU A 1 124 ? 11.855 -16.680 -17.149 1.00 57.38 124 GLU A CA 1
ATOM 963 C C . GLU A 1 124 ? 12.104 -16.331 -18.626 1.00 57.38 124 GLU A C 1
ATOM 965 O O . GLU A 1 124 ? 13.123 -16.731 -19.191 1.00 57.38 124 GLU A O 1
ATOM 970 N N . ALA A 1 125 ? 11.268 -15.475 -19.229 1.00 54.72 125 ALA A N 1
ATOM 971 C CA . ALA A 1 125 ? 11.478 -14.980 -20.596 1.00 54.72 125 ALA A CA 1
ATOM 972 C C . ALA A 1 125 ? 12.797 -14.195 -20.757 1.00 54.72 125 ALA A C 1
ATOM 974 O O . ALA A 1 125 ? 13.419 -14.206 -21.821 1.00 54.72 125 ALA A O 1
ATOM 975 N N . ARG A 1 126 ? 13.253 -13.531 -19.685 1.00 54.59 126 ARG A N 1
ATOM 976 C CA . ARG A 1 126 ? 14.518 -12.783 -19.648 1.00 54.59 126 ARG A CA 1
ATOM 977 C C . ARG A 1 126 ? 15.747 -13.687 -19.507 1.00 54.59 126 ARG A C 1
ATOM 979 O O . ARG A 1 126 ? 16.816 -13.305 -19.973 1.00 54.59 126 ARG A O 1
ATOM 986 N N . GLN A 1 127 ? 15.605 -14.853 -18.876 1.00 57.59 127 GLN A N 1
ATOM 987 C CA . GLN A 1 127 ? 16.678 -15.842 -18.709 1.00 57.59 127 GLN A CA 1
ATOM 988 C C . GLN A 1 127 ? 16.825 -16.763 -19.932 1.00 57.59 127 GLN A C 1
ATOM 990 O O . GLN A 1 127 ? 17.938 -17.175 -20.242 1.00 57.59 127 GLN A O 1
ATOM 995 N N . ALA A 1 128 ? 15.741 -17.024 -20.671 1.00 57.19 128 ALA A N 1
ATOM 996 C CA . ALA A 1 128 ? 15.733 -17.896 -21.853 1.00 57.19 128 ALA A CA 1
ATOM 997 C C . ALA A 1 128 ? 16.272 -17.251 -23.155 1.00 57.19 128 ALA A C 1
ATOM 999 O O . ALA A 1 128 ? 16.263 -17.880 -24.210 1.00 57.19 128 ALA A O 1
ATOM 1000 N N . GLY A 1 129 ? 16.752 -16.004 -23.111 1.00 53.31 129 GLY A N 1
ATOM 1001 C CA . GLY A 1 129 ? 17.644 -15.456 -24.140 1.00 53.31 129 GLY A CA 1
ATOM 1002 C C . GLY A 1 129 ? 17.055 -15.044 -25.499 1.00 53.31 129 GLY A C 1
ATOM 1003 O O . GLY A 1 129 ? 17.850 -14.756 -26.387 1.00 53.31 129 GLY A O 1
ATOM 1004 N N . GLY A 1 130 ? 15.734 -14.961 -25.720 1.00 51.91 130 GLY A N 1
ATOM 1005 C CA . GLY A 1 130 ? 15.277 -14.705 -27.105 1.00 51.91 130 GLY A CA 1
ATOM 1006 C C . GLY A 1 130 ? 13.877 -14.169 -27.378 1.00 51.91 130 GLY A C 1
ATOM 1007 O O . GLY A 1 130 ? 13.637 -13.685 -28.479 1.00 51.91 130 GLY A O 1
ATOM 1008 N N . ALA A 1 131 ? 12.960 -14.156 -26.420 1.00 45.16 131 ALA A N 1
ATOM 1009 C CA . ALA A 1 131 ? 11.717 -13.416 -26.581 1.00 45.16 131 ALA A CA 1
ATOM 1010 C C . ALA A 1 131 ? 11.644 -12.445 -25.421 1.00 45.16 131 ALA A C 1
ATOM 1012 O O . ALA A 1 131 ? 11.314 -12.826 -24.303 1.00 45.16 131 ALA A O 1
ATOM 1013 N N . VAL A 1 132 ? 11.970 -11.176 -25.677 1.00 51.81 132 VAL A N 1
ATOM 1014 C CA . VAL A 1 132 ? 11.511 -10.101 -24.803 1.00 51.81 132 VAL A CA 1
ATOM 1015 C C . VAL A 1 132 ? 9.994 -10.213 -24.840 1.00 51.81 132 VAL A C 1
ATOM 1017 O O . VAL A 1 132 ? 9.365 -9.689 -25.761 1.00 51.81 132 VAL A O 1
ATOM 1020 N N . ALA A 1 133 ? 9.417 -10.967 -23.898 1.00 48.66 133 ALA A N 1
ATOM 1021 C CA . ALA A 1 133 ? 8.004 -10.914 -23.599 1.00 48.66 133 ALA A CA 1
ATOM 1022 C C . ALA A 1 133 ? 7.749 -9.427 -23.429 1.00 48.66 133 ALA A C 1
ATOM 1024 O O . ALA A 1 133 ? 8.271 -8.799 -22.503 1.00 48.66 133 ALA A O 1
ATOM 1025 N N . ARG A 1 134 ? 7.115 -8.824 -24.440 1.00 52.50 134 ARG A N 1
ATOM 1026 C CA . ARG A 1 134 ? 6.854 -7.396 -24.413 1.00 52.50 134 ARG A CA 1
ATOM 1027 C C . ARG A 1 134 ? 6.036 -7.232 -23.147 1.00 52.50 134 ARG A C 1
ATOM 1029 O O . ARG A 1 134 ? 4.997 -7.893 -23.057 1.00 52.50 134 ARG A O 1
ATOM 1036 N N . PRO A 1 135 ? 6.501 -6.442 -22.165 1.00 53.41 135 PRO A N 1
ATOM 1037 C CA . PRO A 1 135 ? 5.668 -6.183 -21.013 1.00 53.41 135 PRO A CA 1
ATOM 1038 C C . PRO A 1 135 ? 4.361 -5.716 -21.580 1.00 53.41 135 PRO A C 1
ATOM 1040 O O . PRO A 1 135 ? 4.388 -4.802 -22.397 1.00 53.41 135 PRO A O 1
ATOM 1043 N N . ASN A 1 136 ? 3.256 -6.360 -21.222 1.00 62.16 136 ASN A N 1
ATOM 1044 C CA . ASN A 1 136 ? 1.978 -5.712 -21.380 1.00 62.16 136 ASN A CA 1
ATOM 1045 C C . ASN A 1 136 ? 1.916 -4.698 -20.234 1.00 62.16 136 ASN A C 1
ATOM 1047 O O . ASN A 1 136 ? 1.478 -5.059 -19.138 1.00 62.16 136 ASN A O 1
ATOM 1051 N N . PRO A 1 137 ? 2.415 -3.460 -20.421 1.00 64.75 137 PRO A N 1
ATOM 1052 C CA . PRO A 1 137 ? 2.562 -2.522 -19.317 1.00 64.75 137 PRO A CA 1
ATOM 1053 C C . PRO A 1 137 ? 1.166 -2.103 -18.848 1.00 64.75 137 PRO A C 1
ATOM 1055 O O . PRO A 1 137 ? 0.968 -1.818 -17.676 1.00 64.75 137 PRO A O 1
ATOM 1058 N N . VAL A 1 138 ? 0.200 -2.153 -19.775 1.00 68.06 138 VAL A N 1
ATOM 1059 C CA . VAL A 1 138 ? -1.216 -1.884 -19.576 1.00 68.06 138 VAL A CA 1
ATOM 1060 C C . VAL A 1 138 ? -1.836 -2.926 -18.651 1.00 68.06 138 VAL A C 1
ATOM 1062 O O . VAL A 1 138 ? -2.594 -2.570 -17.763 1.00 68.06 138 VAL A O 1
ATOM 1065 N N . GLY A 1 139 ? -1.486 -4.207 -18.792 1.00 70.75 139 GLY A N 1
ATOM 1066 C CA . GLY A 1 139 ? -1.985 -5.254 -17.896 1.00 70.75 139 GLY A CA 1
ATOM 1067 C C . GLY A 1 139 ? -1.595 -5.003 -16.437 1.00 70.75 139 GLY A C 1
ATOM 1068 O O . GLY A 1 139 ? -2.447 -5.027 -15.552 1.00 70.75 139 GLY A O 1
ATOM 1069 N N . PHE A 1 140 ? -0.323 -4.685 -16.188 1.00 72.81 140 PHE A N 1
ATOM 1070 C CA . PHE A 1 140 ? 0.158 -4.370 -14.840 1.00 72.81 140 PHE A CA 1
ATOM 1071 C C . PHE A 1 140 ? -0.446 -3.072 -14.287 1.00 72.81 140 PHE A C 1
ATOM 1073 O O . PHE A 1 140 ? -0.813 -3.032 -13.112 1.00 72.81 140 PHE A O 1
ATOM 1080 N N . THR A 1 141 ? -0.597 -2.029 -15.112 1.00 75.44 141 THR A N 1
ATOM 1081 C CA . THR A 1 141 ? -1.209 -0.769 -14.662 1.00 75.44 141 THR A CA 1
ATOM 1082 C C . THR A 1 141 ? -2.699 -0.914 -14.389 1.00 75.44 141 THR A C 1
ATOM 1084 O O . THR A 1 141 ? -3.166 -0.374 -13.394 1.00 75.44 141 THR A O 1
ATOM 1087 N N . VAL A 1 142 ? -3.443 -1.654 -15.214 1.00 80.69 142 VAL A N 1
ATOM 1088 C CA . VAL A 1 142 ? -4.884 -1.880 -15.019 1.00 80.69 142 VAL A CA 1
ATOM 1089 C C . VAL A 1 142 ? -5.135 -2.681 -13.746 1.00 80.69 142 VAL A C 1
ATOM 1091 O O . VAL A 1 142 ? -5.966 -2.279 -12.936 1.00 80.69 142 VAL A O 1
ATOM 1094 N N . VAL A 1 143 ? -4.388 -3.768 -13.527 1.00 81.88 143 VAL A N 1
ATOM 1095 C CA . VAL A 1 143 ? -4.515 -4.576 -12.303 1.00 81.88 143 VAL A CA 1
ATOM 1096 C C . VAL A 1 143 ? -4.128 -3.755 -11.070 1.00 81.88 143 VAL A C 1
ATOM 1098 O O . VAL A 1 143 ? -4.862 -3.748 -10.084 1.00 81.88 143 VAL A O 1
ATOM 1101 N N . GLY A 1 144 ? -3.018 -3.012 -11.131 1.00 81.00 144 GLY A N 1
ATOM 1102 C CA . GLY A 1 144 ? -2.567 -2.169 -10.022 1.00 81.00 144 GLY A CA 1
ATOM 1103 C C . GLY A 1 144 ? -3.528 -1.025 -9.695 1.00 81.00 144 GLY A C 1
ATOM 1104 O O . GLY A 1 144 ? -3.902 -0.850 -8.537 1.00 81.00 144 GLY A O 1
ATOM 1105 N N . ALA A 1 145 ? -3.970 -0.274 -10.705 1.00 83.25 145 ALA A N 1
ATOM 1106 C CA . ALA A 1 145 ? -4.906 0.834 -10.527 1.00 83.25 145 ALA A CA 1
ATOM 1107 C C . ALA A 1 145 ? -6.287 0.341 -10.077 1.00 83.25 145 ALA A C 1
ATOM 1109 O O . ALA A 1 145 ? -6.866 0.915 -9.158 1.00 83.25 145 ALA A O 1
ATOM 1110 N N . GLY A 1 146 ? -6.792 -0.747 -10.668 1.00 87.44 146 GLY A N 1
ATOM 1111 C CA . GLY A 1 146 ? -8.056 -1.363 -10.267 1.00 87.44 146 GLY A CA 1
ATOM 1112 C C . GLY A 1 146 ? -8.023 -1.840 -8.815 1.00 87.44 146 GLY A C 1
ATOM 1113 O O . GLY A 1 146 ? -8.906 -1.490 -8.034 1.00 87.44 146 GLY A O 1
ATOM 1114 N N . GLY A 1 147 ? -6.968 -2.560 -8.422 1.00 84.81 147 GLY A N 1
ATOM 1115 C CA . GLY A 1 147 ? -6.772 -2.996 -7.038 1.00 84.81 147 GLY A CA 1
ATOM 1116 C C . GLY A 1 147 ? -6.699 -1.826 -6.053 1.00 84.81 147 GLY A C 1
ATOM 1117 O O . GLY A 1 147 ? -7.357 -1.860 -5.014 1.00 84.81 147 GLY A O 1
ATOM 1118 N N . LEU A 1 148 ? -5.967 -0.760 -6.398 1.00 86.88 148 LEU A N 1
ATOM 1119 C CA . LEU A 1 148 ? -5.875 0.449 -5.575 1.00 86.88 148 LEU A CA 1
ATOM 1120 C C . LEU A 1 148 ? -7.232 1.145 -5.411 1.00 86.88 148 LEU A C 1
ATOM 1122 O O . LEU A 1 148 ? -7.589 1.518 -4.297 1.00 86.88 148 LEU A O 1
ATOM 1126 N N . LEU A 1 149 ? -7.993 1.308 -6.496 1.00 90.44 149 LEU A N 1
ATOM 1127 C CA . LEU A 1 149 ? -9.316 1.937 -6.453 1.00 90.44 149 LEU A CA 1
ATOM 1128 C C . LEU A 1 149 ? -10.274 1.156 -5.552 1.00 90.44 149 LEU A C 1
ATOM 1130 O O . LEU A 1 149 ? -10.976 1.761 -4.743 1.00 90.44 149 LEU A O 1
ATOM 1134 N N . ILE A 1 150 ? -10.263 -0.176 -5.639 1.00 90.38 150 ILE A N 1
ATOM 1135 C CA . ILE A 1 150 ? -11.090 -1.028 -4.778 1.00 90.38 150 ILE A CA 1
ATOM 1136 C C . ILE A 1 150 ? -10.635 -0.921 -3.314 1.00 90.38 150 ILE A C 1
ATOM 1138 O O . ILE A 1 150 ? -11.480 -0.808 -2.427 1.00 90.38 150 ILE A O 1
ATOM 1142 N N . LEU A 1 151 ? -9.325 -0.897 -3.038 1.00 87.94 151 LEU A N 1
ATOM 1143 C CA . LEU A 1 151 ? -8.811 -0.707 -1.675 1.00 87.94 151 LEU A CA 1
ATOM 1144 C C . LEU A 1 151 ? -9.228 0.644 -1.085 1.00 87.94 151 LEU A C 1
ATOM 1146 O O . LEU A 1 151 ? -9.694 0.697 0.052 1.00 87.94 151 LEU A O 1
ATOM 1150 N N . LEU A 1 152 ? -9.106 1.725 -1.856 1.00 87.94 152 LEU A N 1
ATOM 1151 C CA . LEU A 1 152 ? -9.550 3.053 -1.431 1.00 87.94 152 LEU A CA 1
ATOM 1152 C C . LEU A 1 152 ? -11.060 3.080 -1.189 1.00 87.94 152 LEU A C 1
ATOM 1154 O O . LEU A 1 152 ? -11.507 3.608 -0.175 1.00 87.94 152 LEU A O 1
ATOM 1158 N N . TRP A 1 153 ? -11.842 2.465 -2.075 1.00 90.06 153 TRP A N 1
ATOM 1159 C CA . TRP A 1 153 ? -13.289 2.352 -1.924 1.00 90.06 153 TRP A CA 1
ATOM 1160 C C . TRP A 1 153 ? -13.677 1.618 -0.631 1.00 90.06 153 TRP A C 1
ATOM 1162 O O . TRP A 1 153 ? -14.489 2.135 0.139 1.00 90.06 153 TRP A O 1
ATOM 1172 N N . LEU A 1 154 ? -13.038 0.479 -0.336 1.00 87.44 154 LEU A N 1
ATOM 1173 C CA . LEU A 1 154 ? -13.253 -0.274 0.906 1.00 87.44 154 LEU A CA 1
ATOM 1174 C C . LEU A 1 154 ? -12.915 0.558 2.154 1.00 87.44 154 LEU A C 1
ATOM 1176 O O . LEU A 1 154 ? -13.663 0.531 3.129 1.00 87.44 154 LEU A O 1
ATOM 1180 N N . MET A 1 155 ? -11.815 1.313 2.117 1.00 85.81 155 MET A N 1
ATOM 1181 C CA . MET A 1 155 ? -11.320 2.092 3.260 1.00 85.81 155 MET A CA 1
ATOM 1182 C C . MET A 1 155 ? -12.131 3.368 3.519 1.00 85.81 155 MET A C 1
ATOM 1184 O O . MET A 1 155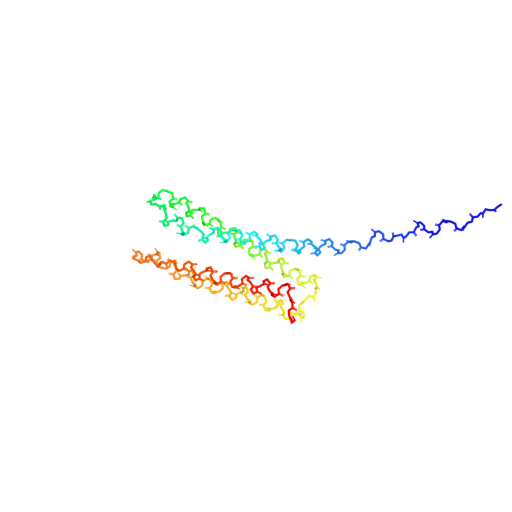 ? -12.326 3.761 4.673 1.00 85.81 155 MET A O 1
ATOM 1188 N N . VAL A 1 156 ? -12.591 4.028 2.455 1.00 85.06 156 VAL A N 1
ATOM 1189 C CA . VAL A 1 156 ? -13.289 5.317 2.541 1.00 85.06 156 VAL A CA 1
ATOM 1190 C C . VAL A 1 156 ? -14.776 5.113 2.799 1.00 85.06 156 VAL A C 1
ATOM 1192 O O . VAL A 1 156 ? -15.320 5.737 3.709 1.00 85.06 156 VAL A O 1
ATOM 1195 N N . LEU A 1 157 ? -15.428 4.239 2.028 1.00 83.81 157 LEU A N 1
ATOM 1196 C CA . LEU A 1 157 ? -16.881 4.078 2.096 1.00 83.81 157 LEU A CA 1
ATOM 1197 C C . LEU A 1 157 ? -17.328 3.039 3.124 1.00 83.81 157 LEU A C 1
ATOM 1199 O O . LEU A 1 157 ? -18.478 3.101 3.544 1.00 83.81 157 LEU A O 1
ATOM 1203 N N . LYS A 1 158 ? -16.440 2.121 3.542 1.00 81.19 158 LYS A N 1
ATOM 1204 C CA . LYS A 1 158 ? -16.705 1.074 4.554 1.00 81.19 158 LYS A CA 1
ATOM 1205 C C . LYS A 1 158 ? -18.101 0.441 4.380 1.00 81.19 158 LYS A C 1
ATOM 1207 O O . LYS A 1 158 ? -18.916 0.496 5.297 1.00 81.19 158 LYS A O 1
ATOM 1212 N N . PRO A 1 159 ? -18.408 -0.101 3.189 1.00 71.62 159 PRO A N 1
ATOM 1213 C CA . PRO A 1 159 ? -19.777 -0.427 2.773 1.00 71.62 159 PRO A CA 1
ATOM 1214 C C . PRO A 1 159 ? -20.452 -1.570 3.554 1.00 71.62 159 PRO A C 1
ATOM 1216 O O . PRO A 1 159 ? -21.625 -1.848 3.312 1.00 71.62 159 PRO A O 1
ATOM 1219 N N . PHE A 1 160 ? -19.728 -2.256 4.442 1.00 71.50 160 PHE A N 1
ATOM 1220 C CA . PHE A 1 160 ? -20.207 -3.395 5.224 1.00 71.50 160 PHE A CA 1
ATOM 1221 C C . PHE A 1 160 ? -19.403 -3.599 6.502 1.00 71.50 160 PHE A C 1
ATOM 1223 O O . PHE A 1 160 ? -18.154 -3.496 6.441 1.00 71.50 160 PHE A O 1
#

Radius of gyration: 24.45 Å; Cα contacts (8 Å, |Δi|>4): 92; chains: 1; bounding box: 46×56×84 Å

Secondary structure (DSSP, 8-state):
-----SSSSSS-----S-TTHHHHHHHHHHHHHHHHHHHHHHHHHHHHHHHHTT---HHHHHHHHHHHHHHHHHHHHHHHHHHHHHHHHHHHHT-TT-HHHHHHHHHHHHHHHHHHHHHHHHHHHHHTTS------HHHHHHHHHHHHHHHHHHHHH---

Nearest PDB structures (foldseek):
  6mrt-assembly1_A  TM=3.418E-01  e=4.339E+00  Escherichia coli K-12

Foldseek 3Di:
DDDDDPPPPPPDPPPPPCVLCVVLVVLVVQLVVLVVLLCVLVVVLLCLLVVLVVDPDPVVNVVSVVVSVVSVVSSVVSVVSNVVSLVVNCVSVVVVVQVLSVVLVVLVVVLCVVVVVLVVVQVVCVVVPDDNPPPPSVVVCCSVVVSVVVNCCSVPVVVD